Protein AF-A0A3A9EFT2-F1 (afdb_monomer)

Nearest PDB structures (foldseek):
  3jto-assembly6_F  TM=8.363E-01  e=4.598E-04  Bacillus subtilis
  2y1r-assembly13_M  TM=7.567E-01  e=3.173E-03  Bacillus subtilis
  3j3r-assembly1_6  TM=7.099E-01  e=3.371E-03  Bacillus subtilis subsp. subtilis str. 168
  3j9v-assembly1_b  TM=5.441E-01  e=6.435E-01  Saccharomyces cerevisiae
  3br8-assembly1_A  TM=4.954E-01  e=3.519E-01  unclassified

Structure (mmCIF, N/CA/C/O backbone):
data_AF-A0A3A9EFT2-F1
#
_entry.id   AF-A0A3A9EFT2-F1
#
loop_
_atom_site.group_PDB
_atom_site.id
_atom_site.type_symbol
_atom_site.label_atom_id
_atom_site.label_alt_id
_atom_site.label_comp_id
_atom_site.label_asym_id
_atom_site.label_entity_id
_atom_site.label_seq_id
_atom_site.pdbx_PDB_ins_code
_atom_site.Cartn_x
_atom_site.Cartn_y
_atom_site.Cartn_z
_atom_site.occupancy
_atom_site.B_iso_or_equiv
_atom_site.auth_seq_id
_atom_site.auth_comp_id
_atom_site.auth_asym_id
_atom_site.auth_atom_id
_atom_site.pdbx_PDB_model_num
ATOM 1 N N . MET A 1 1 ? 2.042 -4.700 29.106 1.00 51.16 1 MET A N 1
ATOM 2 C CA . MET A 1 1 ? 3.401 -4.459 28.571 1.00 51.16 1 MET A CA 1
ATOM 3 C C . MET A 1 1 ? 3.302 -3.354 27.516 1.00 51.16 1 MET A C 1
ATOM 5 O O . MET A 1 1 ? 2.646 -3.572 26.508 1.00 51.16 1 MET A O 1
ATOM 9 N N . ARG A 1 2 ? 3.827 -2.143 27.767 1.00 54.34 2 ARG A N 1
ATOM 10 C CA . ARG A 1 2 ? 3.905 -1.078 26.744 1.00 54.34 2 ARG A CA 1
ATOM 11 C C . ARG A 1 2 ? 5.187 -1.305 25.946 1.00 54.34 2 ARG A C 1
ATOM 13 O O . ARG A 1 2 ? 6.270 -1.230 26.518 1.00 54.34 2 ARG A O 1
ATOM 20 N N . LEU A 1 3 ? 5.070 -1.628 24.661 1.00 57.97 3 LEU A N 1
ATOM 21 C CA . LEU A 1 3 ? 6.230 -1.676 23.771 1.00 57.97 3 LEU A CA 1
ATOM 22 C C . LEU A 1 3 ? 6.832 -0.268 23.688 1.00 57.97 3 LEU A C 1
ATOM 24 O O . LEU A 1 3 ? 6.110 0.691 23.429 1.00 57.97 3 LEU A O 1
ATOM 28 N N . LYS A 1 4 ? 8.141 -0.146 23.943 1.00 64.50 4 LYS A N 1
ATOM 29 C CA . LYS A 1 4 ? 8.877 1.128 23.842 1.00 64.50 4 LYS A CA 1
ATOM 30 C C . LYS A 1 4 ? 8.953 1.649 22.403 1.00 64.50 4 LYS A C 1
ATOM 32 O O . LYS A 1 4 ? 9.150 2.840 22.204 1.00 64.50 4 LYS A O 1
ATOM 37 N N . THR A 1 5 ? 8.791 0.764 21.423 1.00 64.44 5 THR A N 1
ATOM 38 C CA . THR A 1 5 ? 8.948 1.066 19.999 1.00 64.44 5 THR A CA 1
ATOM 39 C C . THR A 1 5 ? 7.602 0.906 19.298 1.00 64.44 5 THR A C 1
ATOM 41 O O . THR A 1 5 ? 6.927 -0.107 19.529 1.00 64.44 5 THR A O 1
ATOM 44 N N . PRO A 1 6 ? 7.185 1.872 18.459 1.00 69.38 6 PRO A N 1
ATOM 45 C CA . PRO A 1 6 ? 5.955 1.742 17.700 1.00 69.38 6 PRO A CA 1
ATOM 46 C C . PRO A 1 6 ? 6.011 0.502 16.794 1.00 69.38 6 PRO A C 1
ATOM 48 O O . PRO A 1 6 ? 7.091 0.097 16.349 1.00 69.38 6 PRO A O 1
ATOM 51 N N . PRO A 1 7 ? 4.861 -0.130 16.516 1.00 82.69 7 PRO A N 1
ATOM 52 C CA . PRO A 1 7 ? 4.814 -1.250 15.596 1.00 82.69 7 PRO A CA 1
ATOM 53 C C . PRO A 1 7 ? 5.316 -0.811 14.214 1.00 82.69 7 PRO A C 1
ATOM 55 O O . PRO A 1 7 ? 4.792 0.136 13.640 1.00 82.69 7 PRO A O 1
ATOM 58 N N . GLN A 1 8 ? 6.295 -1.537 13.670 1.00 90.25 8 GLN A N 1
ATOM 59 C CA . GLN A 1 8 ? 6.778 -1.382 12.290 1.00 90.25 8 GLN A CA 1
ATOM 60 C C . GLN A 1 8 ? 5.633 -1.285 11.248 1.00 90.25 8 GLN A C 1
ATOM 62 O O . GLN A 1 8 ? 4.606 -1.959 11.390 1.00 90.25 8 GLN A O 1
ATOM 67 N N . PRO A 1 9 ? 5.766 -0.491 10.184 1.00 93.62 9 PRO A N 1
ATOM 68 C CA . PRO A 1 9 ? 4.752 -0.449 9.137 1.00 93.62 9 PRO A CA 1
ATOM 69 C C . PRO A 1 9 ? 4.654 -1.798 8.408 1.00 93.62 9 PRO A C 1
ATOM 71 O O . PRO A 1 9 ? 5.633 -2.539 8.308 1.00 93.62 9 PRO A O 1
ATOM 74 N N . LEU A 1 10 ? 3.458 -2.125 7.920 1.00 95.94 10 LEU A N 1
ATOM 75 C CA . LEU A 1 10 ? 3.256 -3.203 6.954 1.00 95.94 10 LEU A CA 1
ATOM 76 C C . LEU A 1 10 ? 3.594 -2.691 5.559 1.00 95.94 10 LEU A C 1
ATOM 78 O O . LEU A 1 10 ? 3.276 -1.549 5.239 1.00 95.94 10 LEU A O 1
ATOM 82 N N . VAL A 1 11 ? 4.189 -3.545 4.734 1.00 97.50 11 VAL A N 1
ATOM 83 C CA . VAL A 1 11 ? 4.502 -3.237 3.340 1.00 97.50 11 VAL A CA 1
ATOM 84 C C . VAL A 1 11 ? 3.668 -4.120 2.424 1.00 97.50 11 VAL A C 1
ATOM 86 O O . VAL A 1 11 ? 3.572 -5.330 2.631 1.00 97.50 11 VAL A O 1
ATOM 89 N N . PHE A 1 12 ? 3.071 -3.501 1.413 1.00 98.00 12 PHE A N 1
ATOM 90 C CA . PHE A 1 12 ? 2.265 -4.151 0.391 1.00 98.00 12 PHE A CA 1
ATOM 91 C C . PHE A 1 12 ? 2.843 -3.890 -0.994 1.00 98.00 12 PHE A C 1
ATOM 93 O O . PHE A 1 12 ? 3.415 -2.828 -1.240 1.00 98.00 12 PHE A O 1
ATOM 100 N N . CYS A 1 13 ? 2.659 -4.851 -1.891 1.00 98.25 13 CYS A N 1
ATOM 101 C CA . CYS A 1 13 ? 3.109 -4.785 -3.271 1.00 98.25 13 CYS A CA 1
ATOM 102 C C . CYS A 1 13 ? 1.931 -5.018 -4.223 1.00 98.25 13 CYS A C 1
ATOM 104 O O . CYS A 1 13 ? 1.197 -5.998 -4.078 1.00 98.25 13 CYS A O 1
ATOM 106 N N . PHE A 1 14 ? 1.774 -4.137 -5.212 1.00 98.38 14 PHE A N 1
ATOM 107 C CA . PHE A 1 14 ? 0.694 -4.191 -6.196 1.00 98.38 14 PHE A CA 1
ATOM 108 C C . 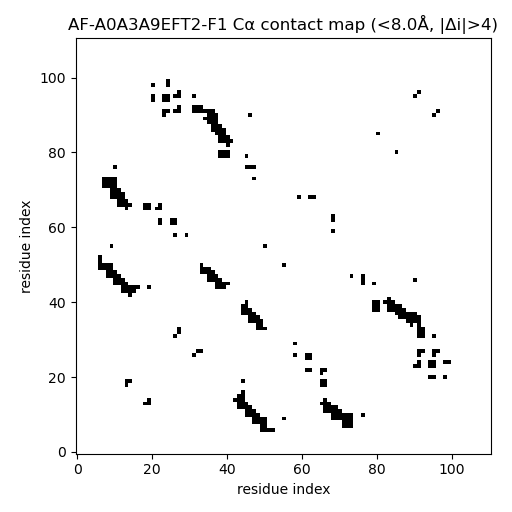PHE A 1 14 ? 1.232 -4.073 -7.624 1.00 98.38 14 PHE A C 1
ATOM 110 O O . PHE A 1 14 ? 2.099 -3.246 -7.904 1.00 98.38 14 PHE A O 1
ATOM 117 N N . ASP A 1 15 ? 0.665 -4.859 -8.540 1.00 96.75 15 ASP A N 1
ATOM 118 C CA . ASP A 1 15 ? 1.086 -4.899 -9.949 1.00 96.75 15 ASP A CA 1
ATOM 119 C C . ASP A 1 15 ? 0.530 -3.751 -10.802 1.00 96.75 15 ASP A C 1
ATOM 121 O O . ASP A 1 15 ? 0.959 -3.557 -11.934 1.00 96.75 15 ASP A O 1
ATOM 125 N N . GLY A 1 16 ? -0.434 -2.980 -10.291 1.00 96.81 16 GLY A N 1
ATOM 126 C CA . GLY A 1 16 ? -1.063 -1.922 -11.074 1.00 96.81 16 GLY A CA 1
ATOM 127 C C . GLY A 1 16 ? -1.931 -0.966 -10.265 1.00 96.81 16 GLY A C 1
ATOM 128 O O . GLY A 1 16 ? -2.325 -1.248 -9.131 1.00 96.81 16 GLY A O 1
ATOM 129 N N . ALA A 1 17 ? -2.265 0.163 -10.892 1.00 95.94 17 ALA A N 1
ATOM 130 C CA . ALA A 1 17 ? -3.009 1.251 -10.262 1.00 95.94 17 ALA A CA 1
ATOM 131 C C . ALA A 1 17 ? -4.413 0.827 -9.800 1.00 95.94 17 ALA A C 1
ATOM 133 O O . ALA A 1 17 ? -4.846 1.225 -8.725 1.00 95.94 17 ALA A O 1
ATOM 134 N N . THR A 1 18 ? -5.116 -0.027 -10.551 1.00 96.12 18 THR A N 1
ATOM 135 C CA . THR A 1 18 ? -6.446 -0.529 -10.153 1.00 96.12 18 THR A CA 1
ATOM 136 C C . THR A 1 18 ? -6.389 -1.300 -8.837 1.00 96.12 18 THR A C 1
ATOM 138 O O . THR A 1 18 ? -7.218 -1.092 -7.950 1.00 96.12 18 THR A O 1
ATOM 141 N N . ALA A 1 19 ? -5.386 -2.165 -8.696 1.00 97.25 19 ALA A N 1
ATOM 142 C CA . ALA A 1 19 ? -5.184 -2.964 -7.501 1.00 97.25 19 ALA A CA 1
ATOM 143 C C . ALA A 1 19 ? -4.787 -2.085 -6.304 1.00 97.25 19 ALA A C 1
ATOM 145 O O . ALA A 1 19 ? -5.389 -2.188 -5.234 1.00 97.25 19 ALA A O 1
ATOM 146 N N . LEU A 1 20 ? -3.864 -1.141 -6.522 1.00 98.12 20 LEU A N 1
ATOM 147 C CA . LEU A 1 20 ? -3.499 -0.118 -5.542 1.00 98.12 20 LEU A CA 1
ATOM 148 C C . LEU A 1 20 ? -4.723 0.680 -5.066 1.00 98.12 20 LEU A C 1
ATOM 150 O O . LEU A 1 20 ? -4.932 0.819 -3.865 1.00 98.12 20 LEU A O 1
ATOM 154 N N . CYS A 1 21 ? -5.549 1.190 -5.981 1.00 97.00 21 CYS A N 1
ATOM 155 C CA . CYS A 1 21 ? -6.727 1.985 -5.635 1.00 97.00 21 CYS A CA 1
ATOM 156 C C . CYS A 1 21 ? -7.741 1.178 -4.815 1.00 97.00 21 CYS A C 1
ATOM 158 O O . CYS A 1 21 ? -8.267 1.686 -3.825 1.00 97.00 21 CYS A O 1
ATOM 160 N N . GLY A 1 22 ? -7.986 -0.085 -5.180 1.00 96.50 22 GLY A N 1
ATOM 161 C CA . GLY A 1 22 ? -8.851 -0.978 -4.406 1.00 96.50 22 GLY A CA 1
ATOM 162 C C . GLY A 1 22 ? -8.328 -1.211 -2.986 1.00 96.50 22 GLY A C 1
ATOM 163 O O . GLY A 1 22 ? -9.079 -1.081 -2.017 1.00 96.50 22 GLY A O 1
ATOM 164 N N . ALA A 1 23 ? -7.024 -1.463 -2.853 1.00 97.62 23 ALA A N 1
ATOM 165 C CA . ALA A 1 23 ? -6.368 -1.602 -1.558 1.00 97.62 23 ALA A CA 1
ATOM 166 C C . ALA A 1 23 ? -6.471 -0.323 -0.718 1.00 97.62 23 ALA A C 1
ATOM 168 O O . ALA A 1 23 ? -6.884 -0.374 0.439 1.00 97.62 23 ALA A O 1
ATOM 169 N N . VAL A 1 24 ? -6.136 0.831 -1.298 1.00 97.50 24 VAL A N 1
ATOM 170 C CA . VAL A 1 24 ? -6.172 2.120 -0.600 1.00 97.50 24 VAL A CA 1
ATOM 171 C C . VAL A 1 24 ? -7.588 2.477 -0.158 1.00 97.50 24 VAL A C 1
ATOM 173 O O . VAL A 1 24 ? -7.754 2.949 0.963 1.00 97.50 24 VAL A O 1
ATOM 176 N N . ALA A 1 25 ? -8.612 2.214 -0.972 1.00 96.31 25 ALA A N 1
ATOM 177 C CA . ALA A 1 25 ? -10.001 2.447 -0.584 1.00 96.31 25 ALA A CA 1
ATOM 178 C C . 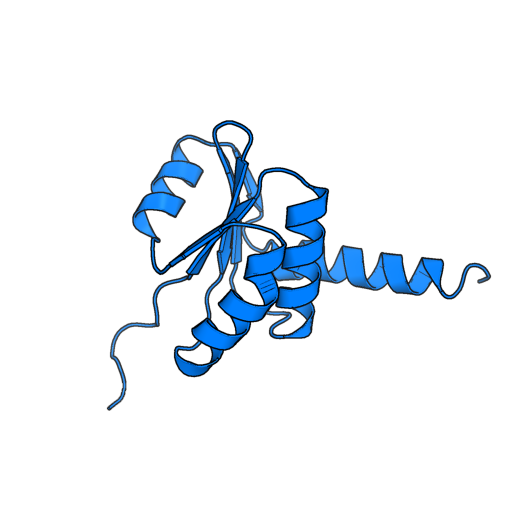ALA A 1 25 ? -10.399 1.626 0.658 1.00 96.31 25 ALA A C 1
ATOM 180 O O . ALA A 1 25 ? -11.014 2.156 1.586 1.00 96.31 25 ALA A O 1
ATOM 181 N N . GLU A 1 26 ? -10.006 0.351 0.719 1.00 96.12 26 GLU A N 1
ATOM 182 C CA . GLU A 1 26 ? -10.263 -0.501 1.885 1.00 96.12 26 GLU A CA 1
ATOM 183 C C . GLU A 1 26 ? -9.475 -0.050 3.118 1.00 96.12 26 GLU A C 1
ATOM 185 O O . GLU A 1 26 ? -10.036 0.032 4.213 1.00 96.12 26 GLU A O 1
ATOM 190 N N . ILE A 1 27 ? -8.196 0.300 2.957 1.00 96.31 27 ILE A N 1
ATOM 191 C CA . ILE A 1 27 ? -7.371 0.803 4.063 1.00 96.31 27 ILE A CA 1
ATOM 192 C C . ILE A 1 27 ? -7.947 2.117 4.588 1.00 96.31 27 ILE A C 1
ATOM 194 O O . ILE A 1 27 ? -8.104 2.263 5.796 1.00 96.31 27 ILE A O 1
ATOM 198 N N . TYR A 1 28 ? -8.326 3.039 3.703 1.00 96.50 28 TYR A N 1
ATOM 199 C CA . TYR A 1 28 ? -8.919 4.323 4.066 1.00 96.50 28 TYR A CA 1
ATOM 200 C C . TYR A 1 28 ? -10.240 4.147 4.824 1.00 96.50 28 TYR A C 1
ATOM 202 O O . TYR A 1 28 ? -10.483 4.835 5.812 1.00 96.50 28 TYR A O 1
ATOM 210 N N . ARG A 1 29 ? -11.070 3.175 4.430 1.00 94.06 29 ARG A N 1
ATOM 211 C CA . ARG A 1 29 ? -12.314 2.844 5.139 1.00 94.06 29 ARG A CA 1
ATOM 212 C C . ARG A 1 29 ? -12.067 2.349 6.568 1.00 94.06 29 ARG A C 1
ATOM 214 O O . ARG A 1 29 ? -12.879 2.620 7.449 1.00 94.06 29 ARG A O 1
ATOM 221 N N . ILE A 1 30 ? -10.983 1.607 6.803 1.00 93.81 30 ILE A N 1
ATOM 222 C CA . ILE A 1 30 ? -10.651 1.066 8.132 1.00 93.81 30 ILE A CA 1
ATOM 223 C C . ILE A 1 30 ? -9.895 2.109 8.973 1.00 93.81 30 ILE A C 1
ATOM 225 O O . ILE A 1 30 ? -10.193 2.281 10.153 1.00 93.81 30 ILE A O 1
ATOM 229 N N . GLN A 1 31 ? -8.908 2.791 8.384 1.00 93.94 31 GLN A N 1
ATOM 230 C CA . GLN A 1 31 ? -7.995 3.734 9.038 1.00 93.94 31 GLN A CA 1
ATOM 231 C C . GLN A 1 31 ? -7.661 4.916 8.100 1.00 93.94 31 GLN A C 1
ATOM 233 O O . GLN A 1 31 ? -6.583 4.952 7.506 1.00 93.94 31 GLN A O 1
ATOM 238 N N . PRO A 1 32 ? -8.537 5.932 7.987 1.00 92.88 32 PRO A N 1
ATOM 239 C CA . PRO A 1 32 ? -8.399 6.998 6.984 1.00 92.88 32 PRO A CA 1
ATOM 240 C C . PRO A 1 32 ? -7.197 7.925 7.198 1.00 92.88 32 PRO A C 1
ATOM 242 O O . PRO A 1 32 ? -6.748 8.580 6.265 1.00 92.88 32 PRO A O 1
ATOM 245 N N . LYS A 1 33 ? -6.684 8.001 8.430 1.00 92.25 33 LYS A N 1
ATOM 246 C CA . LYS A 1 33 ? -5.561 8.870 8.820 1.00 92.25 33 LYS A CA 1
ATOM 247 C C . LYS A 1 33 ? -4.303 8.076 9.152 1.00 92.25 33 LYS A C 1
ATOM 249 O O . LYS A 1 33 ? -3.505 8.504 9.983 1.00 92.25 33 LYS A O 1
ATOM 254 N N . THR A 1 34 ? -4.180 6.869 8.606 1.00 94.06 34 THR A N 1
ATOM 255 C CA . THR A 1 34 ? -3.012 6.052 8.902 1.00 94.06 34 THR A CA 1
ATOM 256 C C . THR A 1 34 ? -1.771 6.596 8.185 1.00 94.06 34 THR A C 1
ATOM 258 O O . THR A 1 34 ? -1.835 6.828 6.974 1.00 94.06 34 THR A O 1
ATOM 261 N N . PRO A 1 35 ? -0.639 6.795 8.891 1.00 95.88 35 PRO A N 1
ATOM 262 C CA . PRO A 1 35 ? 0.613 7.161 8.247 1.00 95.88 35 PRO A CA 1
ATOM 263 C C . PRO A 1 35 ? 0.981 6.126 7.189 1.00 95.88 35 PRO A C 1
ATOM 265 O O . PRO A 1 35 ? 1.042 4.923 7.467 1.00 95.88 35 PRO A O 1
ATOM 268 N N . SER A 1 36 ? 1.216 6.595 5.973 1.00 97.19 36 SER A N 1
ATOM 269 C CA . SER A 1 36 ? 1.461 5.731 4.828 1.00 97.19 36 SER A CA 1
ATOM 270 C C . SER A 1 36 ? 2.328 6.434 3.806 1.00 97.19 36 SER A C 1
ATOM 272 O O . SER A 1 36 ? 2.254 7.647 3.681 1.00 97.19 36 SER A O 1
ATOM 274 N N . ALA A 1 37 ? 3.120 5.678 3.058 1.00 97.94 37 ALA A N 1
ATOM 275 C CA . ALA A 1 37 ? 3.873 6.220 1.939 1.00 97.94 37 ALA A CA 1
ATOM 276 C C . ALA A 1 37 ? 3.890 5.222 0.781 1.00 97.94 37 ALA A C 1
ATOM 278 O O . ALA A 1 37 ? 3.762 4.014 0.992 1.00 97.94 37 ALA A O 1
ATOM 279 N N . LEU A 1 38 ? 3.994 5.747 -0.432 1.00 98.50 38 LEU A N 1
ATOM 280 C CA . LEU A 1 38 ? 3.872 5.024 -1.684 1.00 98.50 38 LEU A CA 1
ATOM 281 C C . LEU A 1 38 ? 5.031 5.394 -2.604 1.00 98.50 38 LEU A C 1
ATOM 283 O O . LEU A 1 38 ? 5.269 6.576 -2.861 1.00 98.50 38 LEU A O 1
ATOM 287 N N . CYS A 1 39 ? 5.672 4.380 -3.170 1.00 98.31 39 CYS A N 1
ATOM 288 C CA . CYS A 1 39 ? 6.623 4.538 -4.261 1.00 98.31 39 CYS A CA 1
ATOM 289 C C . CYS A 1 39 ? 6.352 3.537 -5.391 1.00 98.31 39 CYS A C 1
ATOM 291 O O . CYS A 1 39 ? 5.671 2.522 -5.209 1.00 98.31 39 CYS A O 1
ATOM 293 N N . LEU A 1 40 ? 6.880 3.838 -6.572 1.00 98.44 40 LEU A N 1
ATOM 294 C CA . LEU A 1 40 ? 6.947 2.936 -7.712 1.00 98.44 40 LEU A CA 1
ATOM 295 C C . LEU A 1 40 ? 8.365 2.379 -7.808 1.00 98.44 40 LEU A C 1
ATOM 297 O O . LEU A 1 40 ? 9.331 3.127 -7.932 1.00 98.44 40 LEU A O 1
ATOM 301 N N . TRP A 1 41 ? 8.500 1.057 -7.798 1.00 98.25 41 TRP A N 1
ATOM 302 C CA . TRP A 1 41 ? 9.792 0.401 -7.956 1.00 98.25 41 TRP A CA 1
ATOM 303 C C . TRP A 1 41 ? 9.668 -0.778 -8.916 1.00 98.25 41 TRP A C 1
ATOM 305 O O . TRP A 1 41 ? 8.857 -1.680 -8.713 1.00 98.25 41 TRP A O 1
ATOM 315 N N . ARG A 1 42 ? 10.461 -0.757 -9.997 1.00 96.62 42 ARG A N 1
ATOM 316 C CA . ARG A 1 42 ? 10.454 -1.782 -11.062 1.00 96.62 42 ARG A CA 1
ATOM 317 C C . ARG A 1 42 ? 9.048 -2.108 -11.597 1.00 96.62 42 ARG A C 1
ATOM 319 O O . ARG A 1 42 ? 8.708 -3.269 -11.804 1.00 96.62 42 ARG A O 1
ATOM 326 N N . GLY A 1 43 ? 8.228 -1.076 -11.801 1.00 96.94 43 GLY A N 1
ATOM 327 C CA . GLY A 1 43 ? 6.863 -1.214 -12.321 1.00 96.94 43 GLY A CA 1
ATOM 328 C C . GLY A 1 43 ? 5.835 -1.736 -11.312 1.00 96.94 43 GLY A C 1
ATOM 329 O O . GLY A 1 43 ? 4.699 -1.985 -11.700 1.00 96.94 43 GLY A O 1
ATOM 330 N N . LYS A 1 44 ? 6.201 -1.889 -10.033 1.00 98.06 44 LYS A N 1
ATOM 331 C CA . LYS A 1 44 ? 5.290 -2.292 -8.955 1.00 98.06 44 LYS A CA 1
ATOM 332 C C . LYS A 1 44 ? 5.076 -1.144 -7.980 1.00 98.06 44 LYS A C 1
ATOM 334 O O . LYS A 1 44 ? 6.014 -0.424 -7.639 1.00 98.06 44 LYS A O 1
ATOM 339 N N . TYR A 1 45 ? 3.844 -0.997 -7.510 1.00 98.50 45 TYR A N 1
ATOM 340 C CA . TYR A 1 45 ? 3.497 -0.034 -6.472 1.00 98.50 45 TYR A CA 1
ATOM 341 C C . TYR A 1 45 ? 3.781 -0.643 -5.106 1.00 98.50 45 TYR A C 1
ATOM 343 O O . TYR A 1 45 ? 3.188 -1.661 -4.743 1.00 98.50 45 TYR A O 1
ATOM 351 N N . ILE A 1 46 ? 4.671 -0.008 -4.350 1.00 98.56 46 ILE A N 1
ATOM 352 C CA . ILE A 1 46 ? 5.048 -0.433 -3.007 1.00 98.56 46 ILE A CA 1
ATOM 353 C C . ILE A 1 46 ? 4.451 0.559 -2.015 1.00 98.56 46 ILE A C 1
ATOM 355 O O . ILE A 1 46 ? 4.775 1.744 -2.032 1.00 98.56 46 ILE A O 1
ATOM 359 N N . LEU A 1 47 ? 3.561 0.075 -1.153 1.00 98.31 47 LEU A N 1
ATOM 360 C CA . LEU A 1 47 ? 2.854 0.886 -0.167 1.00 98.31 47 LEU A CA 1
ATOM 361 C C . LEU A 1 47 ? 3.277 0.455 1.236 1.00 98.31 47 LEU A C 1
ATOM 363 O O . LEU A 1 47 ? 3.039 -0.689 1.623 1.00 98.31 47 LEU A O 1
ATOM 367 N N . GLN A 1 48 ? 3.835 1.371 2.023 1.00 97.62 48 GLN A N 1
ATOM 368 C CA . GLN A 1 48 ? 3.961 1.178 3.465 1.00 97.62 48 GLN A CA 1
ATOM 369 C C . GLN A 1 48 ? 2.768 1.785 4.200 1.00 97.62 48 GLN A C 1
ATOM 371 O O . GLN A 1 48 ? 2.320 2.886 3.883 1.00 97.62 48 GLN A O 1
ATOM 376 N N . VAL A 1 49 ? 2.272 1.082 5.216 1.00 96.81 49 VAL A N 1
ATOM 377 C CA . VAL A 1 49 ? 1.163 1.525 6.062 1.00 96.81 49 VAL A CA 1
ATOM 378 C C . VAL A 1 49 ? 1.465 1.215 7.516 1.00 96.8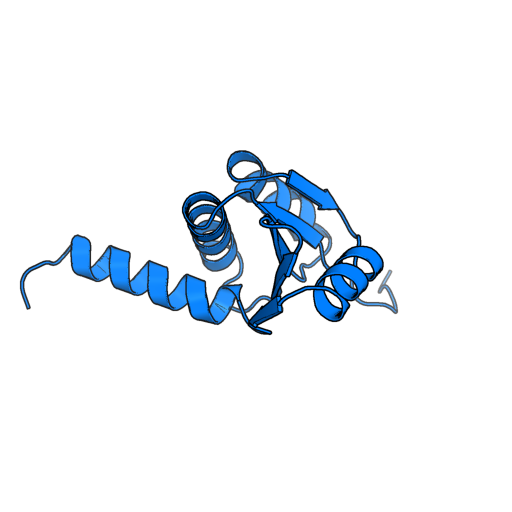1 49 VAL A C 1
ATOM 380 O O . VAL A 1 49 ? 1.654 0.061 7.908 1.00 96.81 49 VAL A O 1
ATOM 383 N N . SER A 1 50 ? 1.474 2.251 8.345 1.00 94.31 50 SER A N 1
ATOM 384 C CA . SER A 1 50 ? 1.540 2.086 9.792 1.00 94.31 50 SER A CA 1
ATOM 385 C C . SER A 1 50 ? 0.232 1.487 10.304 1.00 94.31 50 SER A C 1
ATOM 387 O O . SER A 1 50 ? -0.849 1.784 9.811 1.00 94.31 50 SER A O 1
ATOM 389 N N . SER A 1 51 ? 0.290 0.609 11.299 1.00 90.19 51 SER A N 1
ATOM 390 C CA . SER A 1 51 ? -0.932 0.147 11.959 1.00 90.19 51 SER A CA 1
ATOM 391 C C . SER A 1 51 ? -0.631 -0.376 13.353 1.00 90.19 51 SER A C 1
ATOM 393 O O . SER A 1 51 ? 0.451 -0.910 13.614 1.00 90.19 51 SER A O 1
ATOM 395 N N . GLY A 1 52 ? -1.604 -0.246 14.253 1.00 88.06 52 GLY A N 1
ATOM 396 C CA . GLY A 1 52 ? -1.533 -0.861 15.575 1.00 88.06 52 GLY A CA 1
ATOM 397 C C . GLY A 1 52 ? -1.458 -2.388 15.473 1.00 88.06 52 GLY A C 1
ATOM 398 O O . GLY A 1 52 ? -2.005 -2.985 14.549 1.00 88.06 52 GLY A O 1
ATOM 399 N N . LEU A 1 53 ? -0.807 -3.042 16.443 1.00 84.88 53 LEU A N 1
ATOM 400 C CA . LEU A 1 53 ? -0.580 -4.498 16.420 1.00 84.88 53 LEU A CA 1
ATOM 401 C C . LEU A 1 53 ? -1.857 -5.320 16.221 1.00 84.88 53 LEU A C 1
ATOM 403 O O . LEU A 1 53 ? -1.836 -6.295 15.475 1.00 84.88 53 LEU A O 1
ATOM 407 N N . LEU A 1 54 ? -2.949 -4.911 16.867 1.00 85.69 54 LEU A N 1
ATOM 408 C CA . LEU A 1 54 ? -4.238 -5.600 16.796 1.00 85.69 54 LEU A CA 1
ATOM 409 C C . LEU A 1 54 ? -4.892 -5.469 15.412 1.00 85.69 54 LEU A C 1
ATOM 411 O O . LEU A 1 54 ? -5.541 -6.399 14.944 1.00 85.69 54 LEU A O 1
ATOM 415 N N . GLU A 1 55 ? -4.661 -4.350 14.723 1.00 88.38 55 GLU A N 1
ATOM 416 C CA . GLU A 1 55 ? -5.301 -4.047 13.440 1.00 88.38 55 GLU A CA 1
ATOM 417 C C . GLU A 1 55 ? -4.505 -4.562 12.238 1.00 88.38 55 GLU A C 1
ATOM 419 O O . GLU A 1 55 ? -5.069 -4.736 11.162 1.00 88.38 55 GLU A O 1
ATOM 424 N N . ARG A 1 56 ? -3.216 -4.886 12.406 1.00 90.38 56 ARG A N 1
ATOM 425 C CA . ARG A 1 56 ? -2.361 -5.395 11.320 1.00 90.38 56 ARG A CA 1
ATOM 426 C C . ARG A 1 56 ? -2.951 -6.600 10.601 1.00 90.38 56 ARG A C 1
ATOM 428 O O . ARG A 1 56 ? -2.945 -6.638 9.375 1.00 90.38 56 ARG A O 1
ATOM 435 N N . ARG A 1 57 ? -3.456 -7.586 11.353 1.00 91.19 57 ARG A N 1
ATOM 436 C CA . ARG A 1 57 ? -4.039 -8.800 10.762 1.00 91.19 57 ARG A CA 1
ATOM 437 C C . ARG A 1 57 ? -5.280 -8.457 9.947 1.00 91.19 57 ARG A C 1
ATOM 439 O O . ARG A 1 57 ? -5.414 -8.927 8.824 1.00 91.19 57 ARG A O 1
ATOM 446 N N . ARG A 1 58 ? -6.153 -7.616 10.502 1.00 92.88 58 ARG A N 1
ATOM 447 C CA . ARG A 1 58 ? -7.373 -7.156 9.836 1.00 92.88 58 ARG A CA 1
ATOM 448 C C . ARG A 1 58 ? -7.051 -6.379 8.561 1.00 92.88 58 ARG A C 1
ATOM 450 O O . ARG A 1 58 ? -7.667 -6.626 7.531 1.00 92.88 58 ARG A O 1
ATOM 457 N N . LEU A 1 59 ? -6.070 -5.480 8.623 1.00 93.00 59 LEU A N 1
ATOM 458 C CA . LEU A 1 59 ? -5.634 -4.665 7.493 1.00 93.00 59 LEU A CA 1
ATOM 459 C C . LEU A 1 59 ? -5.022 -5.540 6.392 1.00 93.00 59 LEU A C 1
ATOM 461 O O . LEU A 1 59 ? -5.443 -5.452 5.244 1.00 93.00 59 LEU A O 1
ATOM 465 N N . ALA A 1 60 ? -4.121 -6.461 6.746 1.00 93.88 60 ALA A N 1
ATOM 466 C CA . ALA A 1 60 ? -3.547 -7.407 5.792 1.00 93.88 60 ALA A CA 1
ATOM 467 C C . ALA A 1 60 ? -4.619 -8.288 5.125 1.00 93.88 60 ALA A C 1
ATOM 469 O O . ALA A 1 60 ? -4.588 -8.471 3.913 1.00 93.88 60 ALA A O 1
ATOM 470 N N . GLN A 1 61 ? -5.598 -8.785 5.889 1.00 94.06 61 GLN A N 1
ATOM 471 C CA . GLN A 1 61 ? -6.709 -9.583 5.354 1.00 94.06 61 GLN A CA 1
ATOM 472 C C . GLN A 1 61 ? -7.640 -8.780 4.438 1.00 94.06 61 GLN A C 1
ATOM 474 O O . GLN A 1 61 ? -8.130 -9.311 3.448 1.00 94.06 61 GLN A O 1
ATOM 479 N N . ALA A 1 62 ? -7.895 -7.506 4.741 1.00 92.94 62 ALA A N 1
ATOM 480 C CA . ALA A 1 62 ? -8.736 -6.662 3.893 1.00 92.94 62 ALA A CA 1
ATOM 481 C C . ALA A 1 62 ? -8.095 -6.397 2.519 1.00 92.94 62 ALA A C 1
ATOM 483 O O . ALA A 1 62 ? -8.808 -6.276 1.517 1.00 92.94 62 ALA A O 1
ATOM 484 N N . VAL A 1 63 ? -6.759 -6.334 2.494 1.00 94.69 63 VAL A N 1
ATOM 485 C CA . VAL A 1 63 ? -5.950 -5.904 1.348 1.00 94.69 63 VAL A CA 1
ATOM 486 C C . VAL A 1 63 ? -5.406 -7.069 0.514 1.00 94.69 63 VAL A C 1
ATOM 488 O O . VAL A 1 63 ? -5.159 -6.882 -0.673 1.00 94.69 63 VAL A O 1
ATOM 491 N N . CYS A 1 64 ? -5.269 -8.278 1.074 1.00 92.81 64 CYS A N 1
ATOM 492 C CA . CYS A 1 64 ? -4.594 -9.406 0.410 1.00 92.81 64 CYS A CA 1
ATOM 493 C C . CYS A 1 64 ? -5.193 -9.828 -0.942 1.00 92.81 64 CYS A C 1
ATOM 495 O O . CYS A 1 64 ? -4.509 -10.439 -1.753 1.00 92.81 64 CYS A O 1
ATOM 497 N N . ARG A 1 65 ? -6.459 -9.494 -1.215 1.00 95.50 65 ARG A N 1
ATOM 498 C CA . ARG A 1 65 ? -7.099 -9.749 -2.517 1.00 95.50 65 ARG A CA 1
ATOM 499 C C . ARG A 1 65 ? -6.636 -8.815 -3.638 1.00 95.50 65 ARG A C 1
ATOM 501 O O . ARG A 1 65 ? -6.913 -9.092 -4.797 1.00 95.50 65 ARG A O 1
ATOM 508 N N . TYR A 1 66 ? -5.996 -7.697 -3.298 1.00 97.31 66 TYR A N 1
ATOM 509 C CA . TYR A 1 66 ? -5.507 -6.712 -4.263 1.00 97.31 66 TYR A CA 1
ATOM 510 C C . TYR A 1 66 ? -4.014 -6.876 -4.546 1.00 97.31 66 TYR A C 1
ATOM 512 O O . TYR A 1 66 ? -3.537 -6.422 -5.576 1.00 97.31 66 TYR A O 1
ATOM 520 N N . GLY A 1 67 ? -3.259 -7.508 -3.653 1.00 96.44 67 GLY A N 1
ATOM 521 C CA . GLY A 1 67 ? -1.822 -7.657 -3.821 1.00 96.44 67 GLY A CA 1
ATOM 522 C C . GLY A 1 67 ? -1.179 -8.408 -2.672 1.00 96.44 67 GLY A C 1
ATOM 523 O O . GLY A 1 67 ? -1.849 -8.950 -1.790 1.00 96.44 67 GLY A O 1
ATOM 524 N N . GLU A 1 68 ? 0.145 -8.422 -2.682 1.00 96.88 68 GLU A N 1
ATOM 525 C CA . GLU A 1 68 ? 0.933 -9.185 -1.728 1.00 96.88 68 GLU A CA 1
ATOM 526 C C . GLU A 1 68 ? 1.227 -8.361 -0.471 1.00 96.88 68 GLU A C 1
ATOM 528 O O . GLU A 1 68 ? 1.631 -7.200 -0.544 1.00 96.88 68 GLU A O 1
ATOM 533 N N . CYS A 1 69 ? 1.045 -8.971 0.701 1.00 96.50 69 CYS A N 1
ATOM 534 C CA . CYS A 1 69 ? 1.492 -8.411 1.973 1.00 96.50 69 CYS A CA 1
ATOM 535 C C . CYS A 1 69 ? 2.887 -8.955 2.291 1.00 96.50 69 CYS A C 1
ATOM 537 O O . CYS A 1 69 ? 3.029 -10.118 2.662 1.00 96.50 69 CYS A O 1
ATOM 539 N N . LEU A 1 70 ? 3.902 -8.098 2.210 1.00 95.69 70 LEU A N 1
ATOM 540 C CA . LEU A 1 70 ? 5.302 -8.430 2.497 1.00 95.69 70 LEU A CA 1
ATOM 541 C C . LEU A 1 70 ? 5.626 -8.380 4.001 1.00 95.69 70 LEU A C 1
ATOM 543 O O . LEU A 1 70 ? 6.773 -8.563 4.409 1.00 95.69 70 LEU A O 1
ATOM 547 N N . GLY A 1 71 ? 4.625 -8.097 4.840 1.00 94.06 71 GLY A N 1
ATOM 548 C CA . GLY A 1 71 ? 4.767 -8.017 6.288 1.00 94.06 71 GLY A CA 1
ATOM 549 C C . GLY A 1 71 ? 5.496 -6.758 6.762 1.00 94.06 71 GLY A C 1
ATOM 550 O O . GLY A 1 71 ? 5.450 -5.705 6.128 1.00 94.06 71 GLY A O 1
ATOM 551 N N . ALA A 1 72 ? 6.123 -6.851 7.934 1.00 93.69 72 ALA A N 1
ATOM 552 C CA . ALA A 1 72 ? 6.834 -5.742 8.566 1.00 93.69 72 ALA A CA 1
ATOM 553 C C . ALA A 1 72 ? 8.240 -5.567 7.965 1.00 93.69 72 ALA A C 1
ATOM 555 O O . ALA A 1 72 ? 9.228 -5.973 8.575 1.00 93.69 72 ALA A O 1
ATOM 556 N N . SER A 1 73 ? 8.311 -4.956 6.781 1.00 93.88 73 SER A N 1
ATOM 557 C CA . SER A 1 73 ? 9.531 -4.878 5.960 1.00 93.88 73 SER A CA 1
ATOM 558 C C . SER A 1 73 ? 9.974 -3.429 5.670 1.00 93.88 73 SER A C 1
ATOM 560 O O . SER A 1 73 ? 10.134 -3.055 4.509 1.00 93.88 73 SER A O 1
ATOM 562 N N . PRO A 1 74 ? 10.199 -2.584 6.699 1.00 92.31 74 PRO A N 1
ATOM 563 C CA . PRO A 1 74 ? 10.486 -1.154 6.521 1.00 92.31 74 PRO A CA 1
ATOM 564 C C . PRO A 1 74 ? 11.799 -0.887 5.771 1.00 92.31 74 PRO A C 1
ATOM 566 O O . PRO A 1 74 ? 11.885 0.067 5.007 1.00 92.31 74 PRO A O 1
ATOM 569 N N . VAL A 1 75 ? 12.811 -1.745 5.948 1.00 95.62 75 VAL A N 1
ATOM 570 C CA . VAL A 1 75 ? 14.102 -1.616 5.248 1.00 95.62 75 VAL A CA 1
ATOM 571 C C . VAL A 1 75 ? 13.933 -1.862 3.750 1.00 95.62 75 VAL A C 1
ATOM 573 O O . VAL A 1 75 ? 14.511 -1.144 2.942 1.00 95.62 75 VAL A O 1
ATOM 576 N N . PHE A 1 76 ? 13.099 -2.837 3.375 1.00 96.19 76 PHE A N 1
ATOM 577 C CA . PHE A 1 76 ? 12.770 -3.079 1.972 1.00 96.19 76 PHE A CA 1
ATOM 578 C C . PHE A 1 76 ? 12.036 -1.882 1.364 1.00 96.19 76 PHE A C 1
ATOM 580 O O . PHE A 1 76 ? 12.405 -1.437 0.283 1.00 96.19 76 PHE A O 1
ATOM 587 N N . TYR A 1 77 ? 11.055 -1.314 2.077 1.00 97.44 77 TYR A N 1
ATOM 588 C CA . TYR A 1 77 ? 10.383 -0.101 1.610 1.0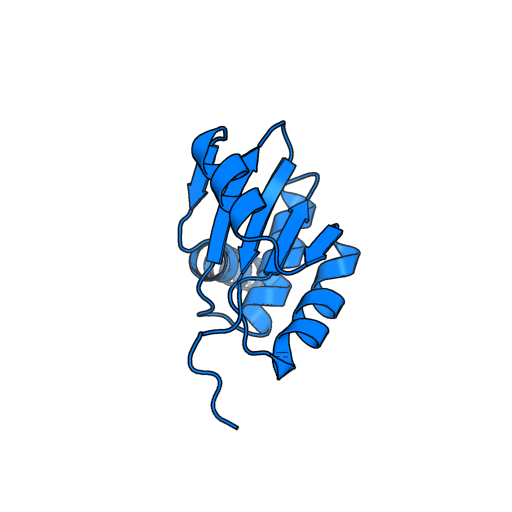0 97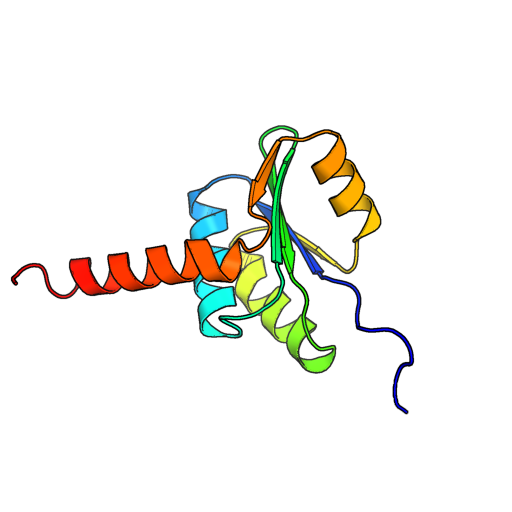.44 77 TYR A CA 1
ATOM 589 C C . TYR A 1 77 ? 11.369 1.057 1.418 1.00 97.44 77 TYR A C 1
ATOM 591 O O . TYR A 1 77 ? 11.356 1.678 0.363 1.00 97.44 77 TYR A O 1
ATOM 599 N N . ALA A 1 78 ? 12.254 1.313 2.388 1.00 96.94 78 ALA A N 1
ATOM 600 C CA . ALA A 1 78 ? 13.259 2.371 2.281 1.00 96.94 78 ALA A CA 1
ATOM 601 C C . ALA A 1 78 ? 14.175 2.172 1.062 1.00 96.94 78 ALA A C 1
ATOM 603 O O . ALA A 1 78 ? 14.438 3.120 0.332 1.00 96.94 78 ALA A O 1
ATOM 604 N N . PHE A 1 79 ? 14.592 0.933 0.785 1.00 98.06 79 PHE A N 1
ATOM 605 C CA . PHE A 1 79 ? 15.346 0.600 -0.426 1.00 98.06 79 PHE A CA 1
ATOM 606 C C . PHE A 1 79 ? 14.547 0.890 -1.709 1.00 98.06 79 PHE A C 1
ATOM 608 O O . PHE A 1 79 ? 15.075 1.478 -2.652 1.00 98.06 79 PHE A O 1
ATOM 615 N N . CYS A 1 80 ? 13.271 0.497 -1.756 1.00 97.81 80 CYS A N 1
ATOM 616 C CA . CYS A 1 80 ? 12.396 0.787 -2.892 1.00 97.81 80 CYS A CA 1
ATOM 617 C C . CYS A 1 80 ? 12.135 2.285 -3.065 1.00 97.81 80 CYS A C 1
ATOM 619 O O . CYS A 1 80 ? 12.007 2.734 -4.196 1.00 97.81 80 CYS A O 1
ATOM 621 N N . GLN A 1 81 ? 12.032 3.043 -1.973 1.00 96.94 81 GLN A N 1
ATOM 622 C CA . GLN A 1 81 ? 11.852 4.491 -1.998 1.00 96.94 81 GLN A CA 1
ATOM 623 C C . GLN A 1 81 ? 13.108 5.194 -2.524 1.00 96.94 81 GLN A C 1
ATOM 625 O O . GLN A 1 81 ? 12.992 6.035 -3.405 1.00 96.94 81 GLN A O 1
ATOM 630 N N . GLU A 1 82 ? 14.292 4.807 -2.046 1.00 97.75 82 GLU A N 1
ATOM 631 C CA . GLU A 1 82 ? 15.578 5.393 -2.455 1.00 97.75 82 GLU A CA 1
ATOM 632 C C . GLU A 1 82 ? 15.898 5.142 -3.937 1.00 97.75 82 GLU A C 1
ATOM 634 O O . GLU A 1 82 ? 16.424 6.006 -4.633 1.00 97.75 82 GLU A O 1
ATOM 639 N N . HIS A 1 83 ? 15.587 3.942 -4.436 1.00 97.75 83 HIS A N 1
ATOM 640 C CA . HIS A 1 83 ? 15.918 3.525 -5.804 1.00 97.75 83 HIS A CA 1
ATOM 641 C C . HIS A 1 83 ? 14.720 3.512 -6.760 1.00 97.75 83 HIS A C 1
ATOM 643 O O . HIS A 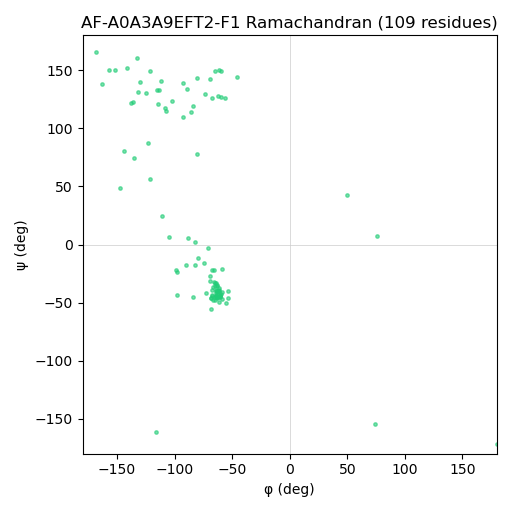1 83 ? 14.826 3.002 -7.880 1.00 97.75 83 HIS A O 1
ATOM 649 N N . GLY A 1 84 ? 13.567 3.986 -6.305 1.00 96.75 84 GLY A N 1
ATOM 650 C CA . GLY A 1 84 ? 12.334 4.069 -7.074 1.00 96.75 84 GLY A CA 1
ATOM 651 C C . GLY A 1 84 ? 11.888 5.511 -7.262 1.00 96.75 84 GLY A C 1
ATOM 652 O O . GLY A 1 84 ? 12.660 6.453 -7.113 1.00 96.75 84 GLY A O 1
ATOM 653 N N . GLU A 1 85 ? 10.617 5.672 -7.597 1.00 97.75 85 GLU A N 1
ATOM 654 C CA . GLU A 1 85 ? 9.962 6.971 -7.689 1.00 97.75 85 GLU A CA 1
ATOM 655 C C . GLU A 1 85 ? 9.004 7.122 -6.509 1.00 97.75 85 GLU A C 1
ATOM 657 O O . GLU A 1 85 ? 8.035 6.369 -6.384 1.00 97.75 85 GLU A O 1
ATOM 662 N N . GLU A 1 86 ? 9.267 8.076 -5.618 1.00 97.56 86 GLU A N 1
ATOM 663 C CA . GLU A 1 86 ? 8.306 8.421 -4.575 1.00 97.56 86 GLU A CA 1
ATOM 664 C C . GLU A 1 86 ? 7.063 9.068 -5.199 1.00 97.56 86 GLU A C 1
ATOM 666 O O . GLU A 1 86 ? 7.157 10.060 -5.916 1.00 97.56 86 GLU A O 1
ATOM 671 N N . ILE A 1 87 ? 5.888 8.514 -4.895 1.00 97.25 87 ILE A N 1
ATOM 672 C CA . ILE A 1 87 ? 4.602 9.035 -5.373 1.00 97.25 87 ILE A CA 1
ATOM 673 C C . ILE A 1 87 ? 3.944 9.899 -4.296 1.00 97.25 87 ILE A C 1
ATOM 675 O O . ILE A 1 87 ? 3.364 10.940 -4.601 1.00 97.25 87 ILE A O 1
ATOM 679 N N . SER A 1 88 ? 3.958 9.454 -3.035 1.00 97.19 88 SER A N 1
ATOM 680 C CA . SER A 1 88 ? 3.325 10.193 -1.937 1.00 97.19 88 SER A CA 1
ATOM 681 C C . SER A 1 88 ? 3.804 9.722 -0.566 1.00 97.19 88 SER A C 1
ATOM 683 O O . SER A 1 88 ? 3.845 8.522 -0.304 1.00 97.19 88 SER A O 1
ATOM 685 N N . GLY A 1 89 ? 4.054 10.666 0.343 1.00 97.06 89 GLY A N 1
ATOM 686 C CA . GLY A 1 89 ? 4.306 10.421 1.769 1.00 97.06 89 GLY A CA 1
ATOM 687 C C . GLY A 1 89 ? 3.052 10.378 2.659 1.00 97.06 89 GLY A C 1
ATOM 688 O O . GLY A 1 89 ? 3.188 10.322 3.878 1.00 97.06 89 GLY A O 1
ATOM 689 N N . ASP A 1 90 ? 1.846 10.452 2.077 1.00 95.88 90 ASP A N 1
ATOM 690 C CA . ASP A 1 90 ? 0.555 10.338 2.784 1.00 95.88 90 ASP A CA 1
ATOM 691 C C . ASP A 1 90 ? -0.510 9.668 1.889 1.00 95.88 90 ASP A C 1
ATOM 693 O O . ASP A 1 90 ? -1.624 10.162 1.675 1.00 95.88 90 ASP A O 1
ATOM 697 N N . ALA A 1 91 ? -0.127 8.543 1.284 1.00 96.00 91 ALA A N 1
ATOM 698 C CA . ALA A 1 91 ? -0.846 7.949 0.161 1.00 96.00 91 ALA A CA 1
ATOM 699 C C . ALA A 1 91 ? -2.296 7.557 0.493 1.00 96.00 91 ALA A C 1
ATOM 701 O O . ALA A 1 91 ? -3.204 7.836 -0.289 1.00 96.00 91 ALA A O 1
ATOM 702 N N . VAL A 1 92 ? -2.539 6.936 1.652 1.00 97.06 92 VAL A N 1
ATOM 703 C CA . VAL A 1 92 ? -3.879 6.466 2.044 1.00 97.06 92 VAL A CA 1
ATOM 704 C C . VAL A 1 92 ? -4.845 7.631 2.226 1.00 97.06 92 VAL A C 1
ATOM 706 O O . VAL A 1 92 ? -5.970 7.577 1.735 1.00 97.06 92 VAL A O 1
ATOM 709 N N . SER A 1 93 ? -4.416 8.689 2.909 1.00 95.69 93 SER A N 1
ATOM 710 C CA . SER A 1 93 ? -5.234 9.875 3.164 1.00 95.69 93 SER A CA 1
ATOM 711 C C . SER A 1 93 ? -5.539 10.624 1.865 1.00 95.69 93 SER A C 1
ATOM 713 O O . SER A 1 93 ? -6.701 10.927 1.581 1.00 95.69 93 SER A O 1
ATOM 715 N N . GLN A 1 94 ? -4.523 10.870 1.030 1.00 95.06 94 GLN A N 1
ATOM 716 C CA . GLN A 1 94 ? -4.675 11.624 -0.216 1.00 95.06 94 GLN A CA 1
ATOM 717 C C . GLN A 1 94 ? -5.512 10.863 -1.253 1.00 95.06 94 GLN A C 1
ATOM 719 O O . GLN A 1 94 ? -6.539 11.368 -1.719 1.00 95.06 94 GLN A O 1
ATOM 724 N N . LEU A 1 95 ? -5.112 9.632 -1.584 1.00 95.00 95 LEU A N 1
ATOM 725 C CA . LEU A 1 95 ? -5.786 8.827 -2.601 1.00 95.00 95 LEU A CA 1
ATOM 726 C C . LEU A 1 95 ? -7.132 8.305 -2.093 1.00 95.00 95 LEU A C 1
ATOM 728 O O . L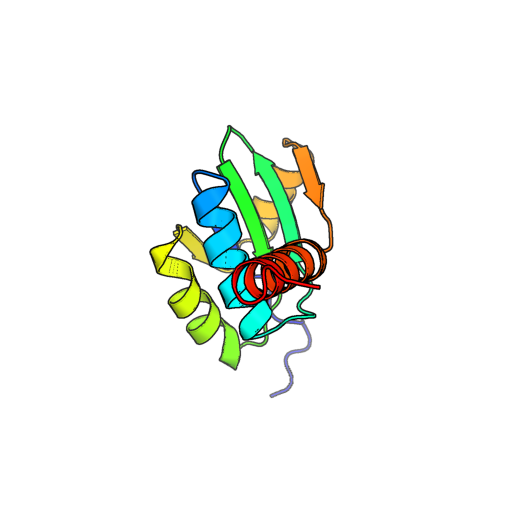EU A 1 95 ? -8.121 8.372 -2.815 1.00 95.00 95 LEU A O 1
ATOM 732 N N . GLY A 1 96 ? -7.217 7.852 -0.840 1.00 94.38 96 GLY A N 1
ATOM 733 C CA . GLY A 1 96 ? -8.466 7.355 -0.259 1.00 94.38 96 GLY A CA 1
ATOM 734 C C . GLY A 1 96 ? -9.563 8.419 -0.215 1.00 94.38 96 GLY A C 1
ATOM 735 O O . GLY A 1 96 ? -10.715 8.142 -0.565 1.00 94.38 96 GLY A O 1
ATOM 736 N N . LYS A 1 97 ? -9.210 9.670 0.109 1.00 93.38 97 LYS A N 1
ATOM 737 C CA . LYS A 1 97 ? -10.136 10.808 0.035 1.00 93.38 97 LYS A CA 1
ATOM 738 C C . LYS A 1 97 ? -10.596 11.084 -1.396 1.00 93.38 97 LYS A C 1
ATOM 740 O O . LYS A 1 97 ? -11.783 11.332 -1.606 1.00 93.38 97 LYS A O 1
ATOM 745 N N . ALA A 1 98 ? -9.687 11.046 -2.372 1.00 92.50 98 ALA A N 1
ATOM 746 C CA . ALA A 1 98 ? -10.030 11.244 -3.780 1.00 92.50 98 ALA A CA 1
ATOM 747 C C . ALA A 1 98 ? -10.974 10.143 -4.297 1.00 92.50 98 ALA A C 1
ATOM 749 O O . ALA A 1 98 ? -12.003 10.445 -4.900 1.00 92.50 98 ALA A O 1
ATOM 750 N N . LEU A 1 99 ? -10.677 8.880 -3.980 1.00 92.31 99 LEU A N 1
ATOM 751 C CA . LEU A 1 99 ? -11.487 7.718 -4.356 1.00 92.31 99 LEU A CA 1
ATOM 752 C C . LEU A 1 99 ? -12.880 7.749 -3.716 1.00 92.31 99 LEU A C 1
ATOM 754 O O . LEU A 1 99 ? -13.868 7.442 -4.380 1.00 92.31 99 LEU A O 1
ATOM 758 N N . SER A 1 100 ? -12.975 8.169 -2.451 1.00 89.44 100 SER A N 1
ATOM 759 C CA . SER A 1 100 ? -14.260 8.288 -1.749 1.00 89.44 100 SER A CA 1
ATOM 760 C C . SER A 1 100 ? -15.170 9.324 -2.415 1.00 89.44 100 SER A C 1
ATOM 762 O O . SER A 1 100 ? -16.329 9.033 -2.696 1.00 89.44 100 SER A O 1
ATOM 764 N N . LYS A 1 101 ? -14.625 10.500 -2.754 1.00 83.44 101 LYS A N 1
ATOM 765 C CA . LYS A 1 101 ? -15.367 11.552 -3.468 1.00 83.44 101 LYS A CA 1
ATOM 766 C C . LYS A 1 101 ? -15.814 11.115 -4.861 1.00 83.44 101 LYS A C 1
ATOM 768 O O . LYS A 1 101 ? -16.918 11.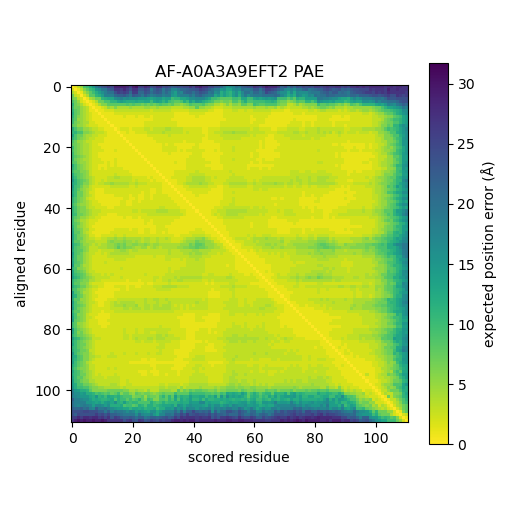437 -5.287 1.00 83.44 101 LYS A O 1
ATOM 773 N N . TYR A 1 102 ? -14.961 10.384 -5.577 1.00 75.69 102 TYR A N 1
ATOM 774 C CA . TYR A 1 102 ? -15.294 9.892 -6.910 1.00 75.69 102 TYR A CA 1
ATOM 775 C C . TYR A 1 102 ? -16.467 8.899 -6.869 1.00 75.69 102 TYR A C 1
ATOM 777 O O . TYR A 1 102 ? -17.392 9.009 -7.670 1.00 75.69 102 TYR A O 1
ATOM 785 N N . GLY A 1 103 ? -16.486 7.991 -5.887 1.00 71.94 103 GLY A N 1
ATOM 786 C CA . GLY A 1 103 ? -17.607 7.070 -5.676 1.00 71.94 103 GLY A CA 1
ATOM 787 C C . GLY A 1 103 ? -18.918 7.763 -5.280 1.00 71.94 103 GLY A C 1
ATOM 788 O O . GLY A 1 103 ? -19.989 7.306 -5.675 1.00 71.94 103 GLY A O 1
ATOM 789 N N . GLU A 1 104 ? -18.854 8.872 -4.537 1.00 71.00 104 GLU A N 1
ATOM 790 C CA . GLU A 1 104 ? -20.028 9.702 -4.221 1.00 71.00 104 GLU A CA 1
ATOM 791 C C . GLU A 1 104 ? -20.578 10.410 -5.466 1.00 71.00 104 GLU A C 1
ATOM 793 O O . GLU A 1 104 ? -21.777 10.326 -5.728 1.00 71.00 104 GLU A O 1
ATO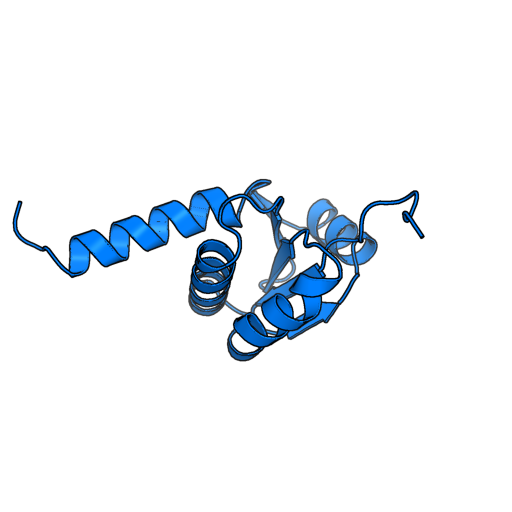M 798 N N . ASN A 1 105 ? -19.713 11.025 -6.279 1.00 67.62 105 ASN A N 1
ATOM 799 C CA . ASN A 1 105 ? -20.122 11.687 -7.522 1.00 67.62 105 ASN A CA 1
ATOM 800 C C . ASN A 1 105 ? -20.722 10.711 -8.544 1.00 67.62 105 ASN A C 1
ATOM 802 O O . ASN A 1 105 ? -21.665 11.060 -9.244 1.00 67.62 105 ASN A O 1
ATOM 806 N N . GLN A 1 106 ? -20.227 9.473 -8.619 1.00 64.50 106 GLN A N 1
ATOM 807 C CA . GLN A 1 106 ? -20.828 8.453 -9.486 1.00 64.50 106 GLN A CA 1
ATOM 808 C C . GLN A 1 106 ? -22.206 7.981 -9.003 1.00 64.50 106 GLN A C 1
ATOM 810 O O . GLN A 1 106 ? -23.024 7.549 -9.812 1.00 64.50 106 GLN A O 1
ATOM 815 N N . ARG A 1 107 ? -22.477 8.051 -7.694 1.00 60.78 107 ARG A N 1
ATOM 816 C CA . ARG A 1 107 ? -23.788 7.713 -7.118 1.00 60.78 107 ARG A CA 1
ATOM 817 C C . ARG A 1 107 ? -24.795 8.857 -7.210 1.00 60.78 107 ARG A C 1
ATOM 819 O O . ARG A 1 107 ? -25.984 8.594 -7.070 1.00 60.78 107 ARG A O 1
ATOM 826 N N . ASN A 1 108 ? -24.337 10.087 -7.437 1.00 58.03 108 ASN A N 1
ATOM 827 C CA . ASN A 1 108 ? -25.177 11.277 -7.543 1.00 58.03 108 ASN A CA 1
ATOM 828 C C . ASN A 1 108 ? -24.737 12.131 -8.753 1.00 58.03 108 ASN A C 1
ATOM 830 O O . ASN A 1 108 ? -24.093 13.164 -8.576 1.00 58.03 108 ASN A O 1
ATOM 834 N N . PRO A 1 109 ? -25.050 11.701 -9.991 1.00 57.44 109 PRO A N 1
ATOM 835 C CA . PRO A 1 109 ? -24.595 12.379 -11.206 1.00 57.44 109 PRO A CA 1
ATOM 836 C C . PRO A 1 109 ? -25.271 13.740 -11.467 1.00 57.44 109 PRO A C 1
ATOM 838 O O . PRO A 1 109 ? -24.899 14.415 -12.421 1.00 57.44 109 PRO A O 1
ATOM 841 N N . GLU A 1 110 ? -26.235 14.160 -10.640 1.00 53.28 110 GLU A N 1
ATOM 842 C CA . GLU A 1 110 ? -27.009 15.393 -10.823 1.00 53.28 110 GLU A CA 1
ATOM 843 C C . GLU A 1 110 ? -26.901 16.319 -9.598 1.00 53.28 110 GLU A C 1
ATOM 845 O O . GLU A 1 110 ? -27.724 16.279 -8.681 1.00 53.28 110 GLU A O 1
ATOM 850 N N . LYS A 1 111 ? -25.873 17.173 -9.591 1.00 49.19 111 LYS A N 1
ATOM 851 C CA . LYS A 1 111 ? -25.894 18.493 -8.947 1.00 49.19 111 LYS A CA 1
ATOM 852 C C . LYS A 1 111 ? -25.089 19.486 -9.766 1.00 49.19 111 LYS A C 1
ATOM 854 O O . LYS A 1 111 ? -23.971 19.116 -10.186 1.00 49.19 111 LYS A O 1
#

pLDDT: mean 90.32, std 12.39, range [49.19, 98.56]

Foldseek 3Di:
DDDPDAQAWWKWKAQDDVLVLQLLLQCCVVPLQWFKWWWAAPNIIIITTGDHPVCVVVSCVSNVVSGDTPTRCVVVVVVRPVRTGTDDRRCSNVSNVVSVVVVVCVVPVDD

Mean predicted aligned error: 5.16 Å

Secondary structure (DSSP, 8-state):
---SSPPPPEEEEESSHHHHHHHHHHHHHH-TT--EEEEEETTEEEEEE---HHHHHHHHHHHTTTSEEEES-HHHHHHHHHTSEEEESSHHHHHHHHHHHHHHHHH----

Sequence (111 aa):
MRLKTPPQPLVFCFDGATALCGAVAEIYRIQPKTPSALCLWRGKYILQVSSGLLERRRLAQAVCRYGECLGASPVFYAFCQEHGEEISGDAVSQLGKALSKYGENQRNPEK

Solvent-accessible surface area (backbone atoms only — not comparable to full-atom values): 5980 Å² total; per-residue (Å²): 135,82,73,92,61,81,62,67,32,37,27,34,42,18,78,42,70,70,32,43,51,54,30,28,44,53,46,21,73,77,46,45,83,39,60,18,32,30,21,41,37,97,80,26,43,38,36,38,35,47,46,57,78,84,48,43,62,58,52,48,64,72,30,47,87,41,32,49,73,69,41,75,36,60,68,59,50,51,52,38,41,75,76,34,44,74,74,34,80,44,36,32,41,57,50,20,52,53,53,52,52,50,56,51,45,71,76,50,83,82,126

Radius of gyration: 14.42 Å; Cα contacts (8 Å, |Δi|>4): 186; chains: 1; bounding box: 43×28×41 Å